Protein AF-A0A960SNI7-F1 (afdb_monomer_lite)

pLDDT: mean 73.06, std 21.38, range [25.42, 96.69]

Secondary structure (DSSP, 8-state):
----TTS--HHHHHH--HHHHHH--SHHHHHS--SSPBTTBTTSPP--HHHHHHHHH-HHHHHHHHHHHHHHHHHHTEEEEEETTEEEEEE-TTHHHHHHHHSSTT-THHHHHHHHHHHHHHTT--GGGGHHHHHHTPPPPPPP--S---PPP---GGGTHHHHHHH------

Radius of gyration: 17.68 Å; chains: 1; bounding box: 54×34×41 Å

Foldseek 3Di:
DAAPPVRHDLVRVLPDDLVVVVVDDCVLCQLQPEQDDDPPDPDRDRDDPVNLVVLLPDPVNVVSNVSVVQSVCVSQQWHWDDDDLQTAIDGHPCNVVRCVVAVDPPHPVLVSVLSSLNSCVSSPNPNVSCVNVLVSSQHDDPPDPDDDDDDDPDDDPVRNVSSVVSVPPPDDD

Structure (mmCIF, N/CA/C/O backbone):
data_AF-A0A960SNI7-F1
#
_entry.id   AF-A0A960SNI7-F1
#
loop_
_atom_site.group_PDB
_atom_site.id
_atom_site.type_symbol
_atom_site.label_atom_id
_atom_site.label_alt_id
_atom_site.label_comp_id
_atom_site.label_asym_id
_atom_site.label_entity_id
_atom_site.label_seq_id
_atom_site.pdbx_PDB_ins_code
_atom_site.Cartn_x
_atom_site.Cartn_y
_atom_site.Cartn_z
_atom_site.occupancy
_atom_site.B_iso_or_equiv
_atom_site.auth_seq_id
_atom_site.auth_comp_id
_atom_site.auth_asym_id
_atom_site.auth_atom_id
_atom_site.pdbx_PDB_model_num
ATOM 1 N N . MET A 1 1 ? -16.934 -7.324 5.108 1.00 61.84 1 MET A N 1
ATOM 2 C CA . MET A 1 1 ? -16.336 -6.241 4.292 1.00 61.84 1 MET A CA 1
ATOM 3 C C . MET A 1 1 ? -17.203 -6.072 3.061 1.00 61.84 1 MET A C 1
ATOM 5 O O . MET A 1 1 ? -17.719 -7.079 2.606 1.00 61.84 1 MET A O 1
ATOM 9 N N . ALA A 1 2 ? -17.409 -4.850 2.582 1.00 76.06 2 ALA A N 1
ATOM 10 C CA . ALA A 1 2 ? -18.108 -4.584 1.322 1.00 76.06 2 ALA A CA 1
ATOM 11 C C . ALA A 1 2 ? -17.088 -4.491 0.168 1.00 76.06 2 ALA A C 1
ATOM 13 O O . ALA A 1 2 ? -15.907 -4.260 0.453 1.00 76.06 2 ALA A O 1
ATOM 14 N N . PRO A 1 3 ? -17.499 -4.684 -1.097 1.00 82.12 3 PRO A N 1
ATOM 15 C CA . PRO A 1 3 ? -16.646 -4.376 -2.237 1.00 82.12 3 PRO A CA 1
ATOM 16 C C . PRO A 1 3 ? -16.409 -2.865 -2.353 1.00 82.12 3 PRO A C 1
ATOM 18 O O . PRO A 1 3 ? -17.148 -2.055 -1.787 1.00 82.12 3 PRO A O 1
ATOM 21 N N . ASP A 1 4 ? -15.381 -2.484 -3.103 1.00 82.56 4 ASP A N 1
ATOM 22 C CA . ASP A 1 4 ? -15.188 -1.096 -3.501 1.00 82.56 4 ASP A CA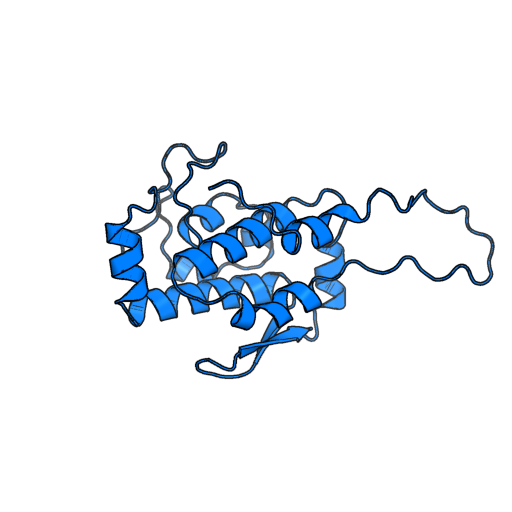 1
ATOM 23 C C . ASP A 1 4 ? -16.187 -0.658 -4.587 1.00 82.56 4 ASP A C 1
ATOM 25 O O . ASP A 1 4 ? -17.069 -1.406 -5.010 1.00 82.56 4 ASP A O 1
ATOM 29 N N . GLN A 1 5 ? -16.047 0.579 -5.059 1.00 79.81 5 GLN A N 1
ATOM 30 C CA . GLN A 1 5 ? -16.965 1.183 -6.034 1.00 79.81 5 GLN A CA 1
ATOM 31 C C . GLN A 1 5 ? -16.947 0.521 -7.410 1.00 79.81 5 GLN A C 1
ATOM 33 O O . GLN A 1 5 ? -17.904 0.667 -8.163 1.00 79.81 5 GLN A O 1
ATOM 38 N N . ALA A 1 6 ? -15.880 -0.205 -7.736 1.00 84.25 6 ALA A N 1
ATOM 39 C CA . ALA A 1 6 ? -15.776 -0.983 -8.960 1.00 84.25 6 ALA A CA 1
ATOM 40 C C . ALA A 1 6 ? -16.188 -2.452 -8.739 1.00 84.25 6 ALA A C 1
ATOM 42 O O . ALA A 1 6 ? -15.940 -3.297 -9.596 1.00 84.25 6 ALA A O 1
ATOM 43 N N . GLY A 1 7 ? -16.793 -2.779 -7.589 1.00 86.88 7 GLY A N 1
ATOM 44 C CA . GLY A 1 7 ? -17.245 -4.130 -7.257 1.00 86.88 7 GLY A CA 1
ATOM 45 C C . GLY A 1 7 ? -16.122 -5.078 -6.826 1.00 86.88 7 GLY A C 1
ATOM 46 O O . GLY A 1 7 ? -16.326 -6.291 -6.806 1.00 86.88 7 GLY A O 1
ATOM 47 N N . ARG A 1 8 ? -14.932 -4.563 -6.491 1.00 90.69 8 ARG A N 1
ATOM 48 C CA . ARG A 1 8 ? -13.756 -5.382 -6.165 1.00 90.69 8 ARG A CA 1
ATOM 49 C C . ARG A 1 8 ? -13.689 -5.666 -4.674 1.00 90.69 8 ARG A C 1
ATOM 51 O O . ARG A 1 8 ? -13.817 -4.757 -3.855 1.00 90.69 8 ARG A O 1
ATOM 58 N N . TRP A 1 9 ? -13.421 -6.912 -4.302 1.00 92.44 9 TRP A N 1
ATOM 59 C CA . TRP A 1 9 ? -13.234 -7.274 -2.901 1.00 92.44 9 TRP A CA 1
ATOM 60 C C . TRP A 1 9 ? -11.783 -7.098 -2.473 1.00 92.44 9 TRP A C 1
ATOM 62 O O . TRP A 1 9 ? -10.851 -7.274 -3.256 1.00 92.44 9 TRP A O 1
ATOM 72 N N . PHE A 1 10 ? -11.584 -6.804 -1.189 1.00 92.19 10 PHE A N 1
ATOM 73 C CA . PHE A 1 10 ? -10.257 -6.619 -0.602 1.00 92.19 10 PHE A CA 1
ATOM 74 C C . PHE A 1 10 ? -9.331 -7.807 -0.875 1.00 92.19 10 PHE A C 1
ATOM 76 O O . PHE A 1 10 ? -8.207 -7.628 -1.334 1.00 92.19 10 PHE A O 1
ATOM 83 N N . GLU A 1 11 ? -9.832 -9.025 -0.665 1.00 94.12 11 GLU A N 1
ATOM 84 C CA . GLU A 1 11 ? -9.076 -10.254 -0.915 1.00 94.12 11 GLU A CA 1
ATOM 85 C C . GLU A 1 11 ? -8.686 -10.423 -2.389 1.00 94.12 11 GLU A C 1
ATOM 87 O O . GLU A 1 11 ? -7.601 -10.924 -2.681 1.00 94.12 11 GLU A O 1
ATOM 92 N N . ASP A 1 12 ? -9.523 -9.962 -3.319 1.00 94.00 12 ASP A N 1
ATOM 93 C CA . ASP A 1 12 ? -9.240 -10.058 -4.750 1.00 94.00 12 ASP A CA 1
ATOM 94 C C . ASP A 1 12 ? -8.130 -9.095 -5.153 1.00 94.00 12 ASP A C 1
ATOM 96 O O . ASP A 1 12 ? -7.203 -9.489 -5.858 1.00 94.00 12 ASP A O 1
ATOM 100 N N . ILE A 1 13 ? -8.177 -7.855 -4.653 1.00 94.38 13 ILE A N 1
ATOM 101 C CA . ILE A 1 13 ? -7.136 -6.852 -4.909 1.00 94.38 13 ILE A CA 1
ATOM 102 C C . ILE A 1 13 ? -5.785 -7.340 -4.379 1.00 94.38 13 ILE A C 1
ATOM 104 O O . ILE A 1 13 ? -4.768 -7.217 -5.060 1.00 94.38 13 ILE A O 1
ATOM 108 N N . LEU A 1 14 ? -5.758 -7.957 -3.193 1.00 95.75 14 LEU A N 1
ATOM 109 C CA . LEU A 1 14 ? -4.517 -8.501 -2.637 1.00 95.75 14 LEU A CA 1
ATOM 110 C C . LEU A 1 14 ? -3.941 -9.672 -3.449 1.00 95.75 14 LEU A C 1
ATOM 112 O O . LEU A 1 14 ? -2.741 -9.936 -3.354 1.00 95.75 14 LEU A O 1
ATOM 116 N N . ARG A 1 15 ? -4.765 -10.358 -4.247 1.00 96.38 15 ARG A N 1
ATOM 117 C CA . ARG A 1 15 ? -4.354 -11.462 -5.128 1.00 96.38 15 ARG A CA 1
ATOM 118 C C . ARG A 1 15 ? -3.920 -11.011 -6.518 1.00 96.38 15 ARG A C 1
ATOM 120 O O . ARG A 1 15 ? -3.424 -11.840 -7.276 1.00 96.38 15 ARG A O 1
ATOM 127 N N . TRP A 1 16 ? -4.093 -9.738 -6.867 1.00 96.69 16 TRP A N 1
ATOM 128 C CA . TRP A 1 16 ? -3.646 -9.231 -8.161 1.00 96.69 16 TRP A CA 1
ATOM 129 C C . TRP A 1 16 ? -2.149 -9.416 -8.342 1.00 96.69 16 TRP A C 1
ATOM 131 O O . TRP A 1 16 ? -1.374 -9.301 -7.389 1.00 96.69 16 TRP A O 1
ATOM 141 N N . ASP A 1 17 ? -1.744 -9.674 -9.578 1.00 96.00 17 ASP A N 1
ATOM 142 C CA . ASP A 1 17 ? -0.352 -9.666 -9.993 1.00 96.00 17 ASP A CA 1
ATOM 143 C C . ASP A 1 17 ? 0.157 -8.224 -10.177 1.00 96.00 17 ASP A C 1
ATOM 145 O O . ASP A 1 17 ? -0.574 -7.240 -10.030 1.00 96.00 17 ASP A O 1
ATOM 149 N N . ASN A 1 18 ? 1.461 -8.078 -10.417 1.00 94.88 18 ASN A N 1
ATOM 150 C CA . ASN A 1 18 ? 2.058 -6.751 -10.571 1.00 94.88 18 ASN A CA 1
ATOM 151 C C . ASN A 1 18 ? 1.565 -6.014 -11.828 1.00 94.88 18 ASN A C 1
ATOM 153 O O . ASN A 1 18 ? 1.269 -4.830 -11.693 1.00 94.88 18 ASN A O 1
ATOM 157 N N . PRO A 1 19 ? 1.415 -6.657 -13.007 1.00 95.25 19 PRO A N 1
ATOM 158 C CA . PRO A 1 19 ? 0.859 -5.990 -14.183 1.00 95.25 19 PRO A CA 1
ATOM 159 C C . PRO A 1 19 ? -0.522 -5.383 -13.929 1.00 95.25 19 PRO A C 1
ATOM 161 O O . PRO A 1 19 ? -0.766 -4.238 -14.303 1.00 95.25 19 PRO A O 1
ATOM 164 N N . ARG A 1 20 ? -1.417 -6.096 -13.231 1.00 95.75 20 ARG A N 1
ATOM 165 C CA . ARG A 1 20 ? -2.745 -5.567 -12.909 1.00 95.75 20 ARG A CA 1
ATOM 166 C C . ARG A 1 20 ? -2.695 -4.398 -11.925 1.00 95.75 20 ARG A C 1
ATOM 168 O O . ARG A 1 20 ? -3.449 -3.440 -12.097 1.00 95.75 20 ARG A O 1
ATOM 175 N N . LEU A 1 21 ? -1.817 -4.456 -10.920 1.00 94.62 21 LEU A N 1
ATOM 176 C CA . LEU A 1 21 ? -1.589 -3.336 -9.997 1.00 94.62 21 LEU A CA 1
ATOM 177 C C . LEU A 1 21 ? -0.976 -2.115 -10.692 1.00 94.62 21 LEU A C 1
ATOM 179 O O . LEU A 1 21 ? -1.248 -0.994 -10.270 1.00 94.62 21 LEU A O 1
ATOM 183 N N . GLU A 1 22 ? -0.160 -2.308 -11.727 1.00 93.81 22 GLU A N 1
ATOM 184 C CA . GLU A 1 22 ? 0.433 -1.210 -12.492 1.00 93.81 22 GLU A CA 1
ATOM 185 C C . GLU A 1 22 ? -0.655 -0.407 -13.204 1.00 93.81 22 GLU A C 1
ATOM 187 O O . GLU A 1 22 ? -0.781 0.793 -12.982 1.00 93.81 22 GLU A O 1
ATOM 192 N N . VAL A 1 23 ? -1.498 -1.086 -13.989 1.00 92.50 23 VAL A N 1
ATOM 193 C CA . VAL A 1 23 ? -2.488 -0.431 -14.861 1.00 92.50 23 VAL A CA 1
ATOM 194 C C . VAL A 1 23 ? -3.740 0.059 -14.128 1.00 92.50 23 VAL A C 1
ATOM 196 O O . VAL A 1 23 ? -4.467 0.908 -14.642 1.00 92.50 23 VAL A O 1
ATOM 199 N N . THR A 1 24 ? -4.010 -0.462 -12.929 1.00 91.62 24 THR A N 1
ATOM 200 C CA . THR A 1 24 ? -5.176 -0.074 -12.126 1.00 91.62 24 THR A CA 1
ATOM 201 C C . THR A 1 24 ? -4.756 0.965 -11.091 1.00 91.62 24 THR A C 1
ATOM 203 O O . THR A 1 24 ? -3.960 0.665 -10.213 1.00 91.62 24 THR A O 1
ATOM 206 N N . HIS A 1 25 ? -5.283 2.186 -11.157 1.00 86.69 25 HIS A N 1
ATOM 207 C CA . HIS A 1 25 ? -4.775 3.307 -10.347 1.00 86.69 25 HIS A CA 1
ATOM 208 C C . HIS A 1 25 ? -5.643 3.668 -9.135 1.00 86.69 25 HIS A C 1
ATOM 210 O O . HIS A 1 25 ? -5.169 4.291 -8.188 1.00 86.69 25 HIS A O 1
ATOM 216 N N . ASP A 1 26 ? -6.919 3.306 -9.159 1.00 87.12 26 ASP A N 1
ATOM 217 C CA . ASP A 1 26 ? -7.948 3.771 -8.226 1.00 87.12 26 ASP A CA 1
ATOM 218 C C . ASP A 1 26 ? -8.044 2.916 -6.952 1.00 87.12 26 ASP A C 1
ATOM 220 O O . ASP A 1 26 ? -8.353 3.435 -5.879 1.00 87.12 26 ASP A O 1
ATOM 224 N N . PHE A 1 27 ? -7.675 1.631 -7.023 1.00 90.19 27 PHE A N 1
ATOM 225 C CA . PHE A 1 27 ? -7.704 0.709 -5.876 1.00 90.19 27 PHE A CA 1
ATOM 226 C C . PHE A 1 27 ? -6.922 1.239 -4.660 1.00 90.19 27 PHE A C 1
ATOM 228 O O . PHE A 1 27 ? -7.290 0.987 -3.511 1.00 90.19 27 PHE A O 1
ATOM 235 N N . ILE A 1 28 ? -5.833 1.984 -4.901 1.00 89.44 28 ILE A N 1
ATOM 236 C CA . ILE A 1 28 ? -4.939 2.476 -3.847 1.00 89.44 28 ILE A CA 1
ATOM 237 C C . ILE A 1 28 ? -5.663 3.425 -2.893 1.00 89.44 28 ILE A C 1
ATOM 239 O O . ILE A 1 28 ? -5.327 3.503 -1.717 1.00 89.44 28 ILE A O 1
ATOM 243 N N . GLN A 1 29 ? -6.678 4.130 -3.386 1.00 86.06 29 GLN A N 1
ATOM 244 C CA . GLN A 1 29 ? -7.453 5.077 -2.600 1.00 86.06 29 GLN A CA 1
ATOM 245 C C . GLN A 1 29 ? -8.385 4.373 -1.622 1.00 86.06 29 GLN A C 1
ATOM 247 O O . GLN A 1 29 ? -8.686 4.930 -0.572 1.00 86.06 29 GLN A O 1
ATOM 252 N N . TRP A 1 30 ? -8.814 3.158 -1.964 1.00 86.06 30 TRP A N 1
ATOM 253 C CA . TRP A 1 30 ? -9.638 2.327 -1.100 1.00 86.06 30 TRP A CA 1
ATOM 254 C C . TRP A 1 30 ? -8.806 1.578 -0.057 1.00 86.06 30 TRP A C 1
ATOM 256 O O . TRP A 1 30 ? -9.216 1.478 1.095 1.00 86.06 30 TRP A O 1
ATOM 266 N N . LEU A 1 31 ? -7.613 1.100 -0.432 1.00 90.50 31 LEU A N 1
ATOM 267 C CA . LEU A 1 31 ? -6.696 0.445 0.510 1.00 90.50 31 LEU A CA 1
ATOM 268 C C . LEU A 1 31 ? -6.038 1.429 1.488 1.00 90.50 31 LEU A C 1
ATOM 270 O O . LEU A 1 31 ? -5.800 1.073 2.639 1.00 90.50 31 LEU A O 1
ATOM 274 N N . PHE A 1 32 ? -5.743 2.647 1.024 1.00 89.88 32 PHE A N 1
ATOM 275 C CA . PHE A 1 32 ? -5.081 3.707 1.788 1.00 89.88 32 PHE A CA 1
ATOM 276 C C . PHE A 1 32 ? -5.880 5.011 1.670 1.00 89.88 32 PHE A C 1
ATOM 278 O O . PHE A 1 32 ? -5.511 5.927 0.913 1.00 89.88 32 PHE A O 1
ATOM 285 N N . PRO A 1 33 ? -7.023 5.088 2.371 1.00 86.38 33 PRO A N 1
ATOM 286 C CA . PRO A 1 33 ? -7.870 6.264 2.331 1.00 86.38 33 PRO A CA 1
ATOM 287 C C . PRO A 1 33 ? -7.197 7.454 3.027 1.00 86.38 33 PRO A C 1
ATOM 289 O O . PRO A 1 33 ? -6.343 7.293 3.902 1.00 86.38 33 PRO A O 1
ATOM 292 N N . LEU A 1 34 ? -7.582 8.660 2.601 1.00 82.56 34 LEU A N 1
ATOM 293 C CA . LEU A 1 34 ? -7.172 9.944 3.174 1.00 82.56 34 LEU A CA 1
ATOM 294 C C . LEU A 1 34 ? -8.434 10.789 3.453 1.00 82.56 34 LEU A C 1
ATOM 296 O O . LEU A 1 34 ? -9.434 10.609 2.757 1.00 82.56 34 LEU A O 1
ATOM 300 N N . PRO A 1 35 ? -8.402 11.715 4.429 1.00 68.44 35 PRO A N 1
ATOM 301 C CA . PRO A 1 35 ? -9.525 12.599 4.759 1.00 68.44 35 PRO A CA 1
ATOM 302 C C . PRO A 1 35 ? -9.770 13.675 3.689 1.00 68.44 35 PRO A C 1
ATOM 304 O O . PRO A 1 35 ? -10.846 14.261 3.622 1.00 68.44 35 PRO A O 1
ATOM 307 N N . THR A 1 36 ? -8.794 13.922 2.813 1.00 63.84 36 THR A N 1
ATOM 308 C CA . THR A 1 36 ? -8.926 14.836 1.675 1.00 63.84 36 THR A CA 1
ATOM 309 C C . THR A 1 36 ? -9.391 14.073 0.436 1.00 63.84 36 THR A C 1
ATOM 311 O O . THR A 1 36 ? -8.817 13.036 0.083 1.00 63.84 36 THR A O 1
ATOM 314 N N . ARG A 1 37 ? -10.397 14.604 -0.277 1.00 56.00 37 ARG A N 1
ATOM 315 C CA . ARG A 1 37 ? -10.814 14.037 -1.569 1.00 56.00 37 ARG A CA 1
ATOM 316 C C . ARG A 1 37 ? -9.624 14.042 -2.524 1.00 56.00 37 ARG A C 1
ATOM 318 O O . ARG A 1 37 ? -8.919 15.038 -2.656 1.00 56.00 37 ARG A O 1
ATOM 325 N N . SER A 1 38 ? -9.405 12.926 -3.211 1.00 54.03 38 SER A N 1
ATOM 326 C CA . SER A 1 38 ? -8.444 12.902 -4.308 1.00 54.03 38 SER A CA 1
ATOM 327 C C . SER A 1 38 ? -9.070 13.580 -5.524 1.00 54.03 38 SER A C 1
ATOM 329 O O . SER A 1 38 ? -10.204 13.259 -5.868 1.00 54.03 38 SER A O 1
ATOM 331 N N . ALA A 1 39 ? -8.321 14.440 -6.221 1.00 46.22 39 ALA A N 1
ATOM 332 C CA . ALA A 1 39 ? -8.753 15.025 -7.497 1.00 46.22 39 ALA A CA 1
ATOM 333 C C . ALA A 1 39 ? -9.153 13.964 -8.549 1.00 46.22 39 ALA A C 1
ATOM 335 O O . ALA A 1 39 ? -9.925 14.252 -9.455 1.00 46.22 39 ALA A O 1
ATOM 336 N N . PHE A 1 40 ? -8.665 12.726 -8.398 1.00 44.97 40 PHE A N 1
ATOM 337 C CA . PHE A 1 40 ? -8.882 11.612 -9.323 1.00 44.97 40 PHE A CA 1
ATOM 338 C C . PHE A 1 40 ? -9.951 10.604 -8.871 1.00 44.97 40 PHE A C 1
ATOM 340 O O . PHE A 1 40 ? -10.178 9.623 -9.571 1.00 44.97 40 PHE A O 1
ATOM 347 N N . ALA A 1 41 ? -10.612 10.803 -7.725 1.00 48.25 41 ALA A N 1
ATOM 348 C CA . ALA A 1 41 ? -11.744 9.962 -7.337 1.00 48.25 41 ALA A CA 1
ATOM 349 C C . ALA A 1 41 ? -12.778 10.709 -6.516 1.00 48.25 41 ALA A C 1
ATOM 351 O O . ALA A 1 41 ? -12.640 10.903 -5.306 1.00 48.25 41 ALA A O 1
ATOM 352 N N . GLY A 1 42 ? -13.855 11.075 -7.205 1.00 43.88 42 GLY A N 1
ATOM 353 C CA . GLY A 1 42 ? -14.955 11.847 -6.642 1.00 43.88 42 GLY A CA 1
ATOM 354 C C . GLY A 1 42 ? -15.713 11.150 -5.511 1.00 43.88 42 GLY A C 1
ATOM 355 O O . GLY A 1 42 ? -16.337 11.856 -4.723 1.00 43.88 42 GLY A O 1
ATOM 356 N N . ASN A 1 43 ? -15.624 9.817 -5.386 1.00 53.38 43 ASN A N 1
ATOM 357 C CA . ASN A 1 43 ? -16.499 9.030 -4.509 1.00 53.38 43 ASN A CA 1
ATOM 358 C C . ASN A 1 43 ? -15.783 8.157 -3.466 1.00 53.38 43 ASN A C 1
ATOM 360 O O . ASN A 1 43 ? -16.468 7.476 -2.707 1.00 53.38 43 ASN A O 1
ATOM 364 N N . ALA A 1 44 ? -14.443 8.113 -3.398 1.00 53.31 44 ALA A N 1
ATOM 365 C CA . ALA A 1 44 ? -13.746 7.374 -2.331 1.00 53.31 44 ALA A CA 1
ATOM 366 C C . ALA A 1 44 ? -14.220 7.874 -0.949 1.00 53.31 44 ALA A C 1
ATOM 368 O O . ALA A 1 44 ? -14.288 9.094 -0.767 1.00 53.31 44 ALA A O 1
ATOM 369 N N . PRO A 1 45 ? -14.580 6.981 -0.001 1.00 56.25 45 PRO A N 1
ATOM 370 C CA . PRO A 1 45 ? -15.079 7.405 1.301 1.00 56.25 45 PRO A CA 1
ATOM 371 C C . PRO A 1 45 ? -14.028 8.285 1.975 1.00 56.25 45 PRO A C 1
ATOM 373 O O . PRO A 1 45 ? -12.867 7.894 2.118 1.00 56.25 45 PRO A O 1
ATOM 376 N N . LEU A 1 46 ? -14.435 9.502 2.329 1.00 64.69 46 LEU A N 1
ATOM 377 C CA . LEU A 1 46 ? -13.615 10.388 3.139 1.00 64.69 46 LEU A CA 1
ATOM 378 C C . LEU A 1 46 ? -13.529 9.776 4.530 1.00 64.69 46 LEU A C 1
ATOM 380 O O . LEU A 1 46 ? -14.566 9.487 5.117 1.00 64.69 46 LEU A O 1
ATOM 384 N N . LEU A 1 47 ? -12.313 9.580 5.038 1.00 66.94 47 LEU A N 1
ATOM 385 C CA . LEU A 1 47 ? -12.126 9.179 6.431 1.00 66.94 47 LEU A CA 1
ATOM 386 C C . LEU A 1 47 ? -12.685 10.281 7.332 1.00 66.94 47 LEU A C 1
ATOM 388 O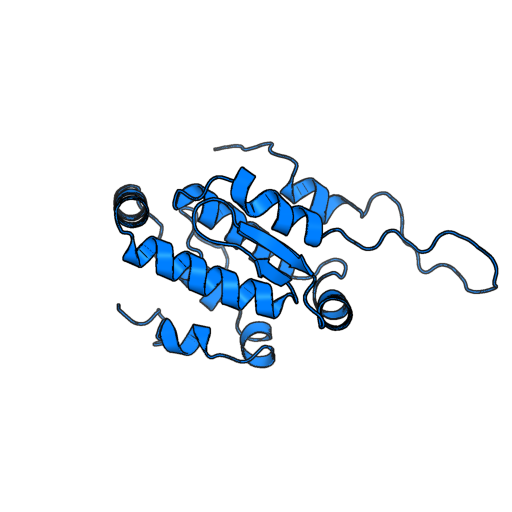 O . LEU A 1 47 ? -12.082 11.350 7.436 1.00 66.94 47 LEU A O 1
ATOM 392 N N . ALA A 1 48 ? -13.825 10.024 7.969 1.00 72.06 48 ALA A N 1
ATOM 393 C CA . ALA A 1 48 ? -14.288 10.835 9.079 1.00 72.06 48 ALA A CA 1
ATOM 394 C C . ALA A 1 48 ? -13.504 10.466 10.347 1.00 72.06 48 ALA A C 1
ATOM 396 O O . ALA A 1 48 ? -12.928 9.381 10.457 1.00 72.06 48 ALA A O 1
ATOM 397 N N . GLU A 1 49 ? -13.521 11.344 11.348 1.00 73.25 49 GLU A N 1
ATOM 398 C CA . GLU A 1 49 ? -12.848 11.078 12.627 1.00 73.25 49 GLU A CA 1
ATOM 399 C C . GLU A 1 49 ? -13.369 9.791 13.298 1.00 73.25 49 GLU A C 1
ATOM 401 O O . GLU A 1 49 ? -12.597 9.021 13.866 1.00 73.25 49 GLU A O 1
ATOM 406 N N . ALA A 1 50 ? -14.665 9.493 13.158 1.00 76.94 50 ALA A N 1
ATOM 407 C CA . ALA A 1 50 ? -15.259 8.251 13.656 1.00 76.94 50 ALA A CA 1
ATOM 408 C C . ALA A 1 50 ? -14.671 6.995 12.978 1.00 76.94 50 ALA A C 1
ATOM 410 O O . ALA A 1 50 ? -14.435 5.985 13.646 1.00 76.94 50 ALA A O 1
ATOM 411 N N . ASP A 1 51 ? -14.371 7.064 11.676 1.00 80.00 51 ASP A N 1
ATOM 412 C CA . ASP A 1 51 ? -13.737 5.963 10.946 1.00 80.00 51 ASP A CA 1
ATOM 413 C C . ASP A 1 51 ? -12.300 5.761 11.431 1.00 80.00 51 ASP A C 1
ATOM 415 O O . ASP A 1 51 ? -11.880 4.632 11.689 1.00 80.00 51 ASP A O 1
ATOM 419 N N . LEU A 1 52 ? -11.550 6.853 11.622 1.00 80.19 52 LEU A N 1
ATOM 420 C CA . LEU A 1 52 ? -10.189 6.803 12.163 1.00 80.19 52 LEU A CA 1
ATOM 421 C C . LEU A 1 52 ? -10.161 6.143 13.544 1.00 80.19 52 LEU A C 1
ATOM 423 O O . LEU A 1 52 ? -9.313 5.285 13.799 1.00 80.19 52 LEU A O 1
ATOM 427 N N . GLN A 1 53 ? -11.107 6.490 14.417 1.00 81.56 53 GLN A N 1
ATOM 428 C CA . GLN A 1 53 ? -11.246 5.859 15.728 1.00 81.56 53 GLN A CA 1
ATOM 429 C C . GLN A 1 53 ? -11.541 4.362 15.607 1.00 81.56 53 GLN A C 1
ATOM 431 O O . GLN A 1 53 ? -10.898 3.558 16.283 1.00 81.56 53 GLN A O 1
ATOM 436 N N . GLN A 1 54 ? -12.441 3.962 14.703 1.00 84.00 54 GLN A N 1
ATOM 437 C CA . GLN A 1 54 ? -12.751 2.551 14.476 1.00 84.00 54 GLN A CA 1
ATOM 438 C C . GLN A 1 54 ? -11.541 1.771 13.943 1.00 84.00 54 GLN A C 1
ATOM 440 O O . GLN A 1 54 ? -11.276 0.654 14.394 1.00 84.00 54 GLN A O 1
ATOM 445 N N . PHE A 1 55 ? -10.773 2.359 13.024 1.00 84.88 55 PHE A N 1
ATOM 446 C CA . PHE A 1 55 ? -9.536 1.768 12.518 1.00 84.88 55 PHE A CA 1
ATOM 447 C C . PHE A 1 55 ? -8.502 1.583 13.622 1.00 84.88 55 PHE A C 1
ATOM 449 O O . PHE A 1 55 ? -7.919 0.504 13.729 1.00 84.88 55 PHE A O 1
ATOM 456 N N . ARG A 1 56 ? -8.283 2.608 14.450 1.00 83.19 56 ARG A N 1
ATOM 457 C CA . ARG A 1 56 ? -7.325 2.564 15.565 1.00 83.19 56 ARG A CA 1
ATOM 458 C C . ARG A 1 56 ? -7.738 1.552 16.636 1.00 83.19 56 ARG A C 1
ATOM 460 O O . ARG A 1 56 ? -6.881 0.866 17.181 1.00 83.19 56 ARG A O 1
ATOM 467 N N . ALA A 1 57 ? -9.037 1.416 16.899 1.00 86.62 57 ALA A N 1
ATOM 468 C CA . ALA A 1 57 ? -9.571 0.510 17.914 1.00 86.62 57 ALA A CA 1
ATOM 469 C C . ALA A 1 57 ? -9.714 -0.953 17.451 1.00 86.62 57 ALA A C 1
ATOM 471 O O . ALA A 1 57 ? -9.908 -1.833 18.286 1.00 86.62 57 ALA A O 1
ATOM 472 N N . SER A 1 58 ? -9.646 -1.239 16.144 1.00 88.69 58 SER A N 1
ATOM 473 C CA . SER A 1 58 ? -9.912 -2.577 15.598 1.00 88.69 58 SER A CA 1
ATOM 474 C C . SER A 1 58 ? -8.634 -3.306 15.162 1.00 88.69 58 SER A C 1
ATOM 476 O O . SER A 1 58 ? -8.087 -3.008 14.094 1.00 88.69 58 SER A O 1
ATOM 478 N N . PRO A 1 59 ? -8.199 -4.359 15.887 1.00 88.12 59 PRO A N 1
ATOM 479 C CA . PRO A 1 59 ? -7.053 -5.178 15.486 1.00 88.12 59 PRO A CA 1
ATOM 480 C C . PRO A 1 59 ? -7.219 -5.816 14.101 1.00 88.12 59 PRO A C 1
ATOM 482 O O . PRO A 1 59 ? -6.247 -6.009 13.371 1.00 88.12 59 PRO A O 1
ATOM 485 N N . LEU A 1 60 ? -8.459 -6.128 13.710 1.00 88.75 60 LEU A N 1
ATOM 486 C CA . LEU A 1 60 ? -8.759 -6.689 12.395 1.00 88.75 60 LEU A CA 1
ATOM 487 C C . LEU A 1 60 ? -8.486 -5.679 11.273 1.00 88.75 60 LEU A C 1
ATOM 489 O O . LEU A 1 60 ? -7.881 -6.045 10.263 1.00 88.75 60 LEU A O 1
ATOM 493 N N . LEU A 1 61 ? -8.910 -4.423 11.449 1.00 87.75 61 LEU A N 1
ATOM 494 C CA . LEU A 1 61 ? -8.666 -3.362 10.470 1.00 87.75 61 LEU A CA 1
ATOM 495 C C . LEU A 1 61 ? -7.175 -3.031 10.384 1.00 87.75 61 LEU A C 1
ATOM 497 O O . LEU A 1 61 ? -6.632 -3.000 9.280 1.00 87.75 61 LEU A O 1
ATOM 501 N N . GLN A 1 62 ? -6.493 -2.912 11.527 1.00 88.06 62 GLN A N 1
ATOM 502 C CA . GLN A 1 62 ? -5.036 -2.745 11.587 1.00 88.06 62 GLN A CA 1
ATOM 503 C C . GLN A 1 62 ? -4.313 -3.862 10.817 1.00 88.06 62 GLN A C 1
ATOM 505 O O . GLN A 1 62 ? -3.467 -3.603 9.959 1.00 88.06 62 GLN A O 1
ATOM 510 N N . ARG A 1 63 ? -4.702 -5.126 11.037 1.00 88.50 63 ARG A N 1
ATOM 511 C CA . ARG A 1 63 ? -4.138 -6.268 10.305 1.00 88.50 63 ARG A CA 1
ATOM 512 C C . ARG A 1 63 ? -4.369 -6.160 8.798 1.00 88.50 63 ARG A C 1
ATOM 514 O O . ARG A 1 63 ? -3.472 -6.484 8.025 1.00 88.50 63 ARG A O 1
ATOM 521 N N . ASN A 1 64 ? -5.546 -5.718 8.362 1.00 91.00 64 ASN A N 1
ATOM 522 C CA . ASN A 1 64 ? -5.838 -5.562 6.938 1.00 91.00 64 ASN A CA 1
ATOM 523 C C . ASN A 1 64 ? -5.002 -4.448 6.291 1.00 91.00 64 ASN A C 1
ATOM 525 O O . ASN A 1 64 ? -4.480 -4.660 5.198 1.00 91.00 64 ASN A O 1
ATOM 529 N N . VAL A 1 65 ? -4.774 -3.326 6.978 1.00 90.00 65 VAL A N 1
ATOM 530 C CA . VAL A 1 65 ? -3.861 -2.273 6.495 1.00 90.00 65 VAL A CA 1
ATOM 531 C C . VAL A 1 65 ? -2.449 -2.830 6.294 1.00 90.00 65 VAL A C 1
ATOM 533 O O . VAL A 1 65 ? -1.851 -2.630 5.239 1.00 90.00 65 VAL A O 1
ATOM 536 N N . LEU A 1 66 ? -1.941 -3.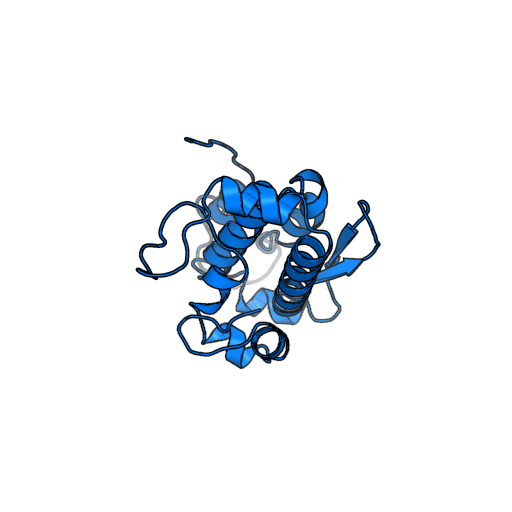620 7.245 1.00 89.69 66 LEU A N 1
ATOM 537 C CA . LEU A 1 66 ? -0.629 -4.264 7.116 1.00 89.69 66 LEU A CA 1
ATOM 538 C C . LEU A 1 66 ? -0.568 -5.286 5.973 1.00 89.69 66 LEU A C 1
ATOM 540 O O . LEU A 1 66 ? 0.449 -5.391 5.290 1.00 89.69 66 LEU A O 1
ATOM 544 N N . ARG A 1 67 ? -1.653 -6.028 5.722 1.00 92.75 67 ARG A N 1
ATOM 545 C CA . ARG A 1 67 ? -1.744 -6.951 4.577 1.00 92.75 67 ARG A CA 1
ATOM 546 C C . ARG A 1 67 ? -1.696 -6.202 3.245 1.00 92.75 67 ARG A C 1
ATOM 548 O O . ARG A 1 67 ? -0.974 -6.631 2.344 1.00 92.75 67 ARG A O 1
ATOM 555 N N . ALA A 1 68 ? -2.417 -5.085 3.139 1.00 93.69 68 ALA A N 1
ATOM 556 C CA . ALA A 1 68 ? -2.363 -4.205 1.977 1.00 93.69 68 ALA A CA 1
ATOM 557 C C . ALA A 1 68 ? -0.960 -3.613 1.792 1.00 93.69 68 ALA A C 1
ATOM 559 O O . ALA A 1 68 ? -0.405 -3.687 0.697 1.00 93.69 68 ALA A O 1
ATOM 560 N N . LEU A 1 69 ? -0.347 -3.114 2.870 1.00 91.62 69 LEU A N 1
ATOM 561 C CA . LEU A 1 69 ? 1.013 -2.580 2.846 1.00 91.62 69 LEU A CA 1
ATOM 562 C C . LEU A 1 69 ? 2.007 -3.632 2.356 1.00 91.62 69 LEU A C 1
ATOM 564 O O . LEU A 1 69 ? 2.736 -3.385 1.403 1.00 91.62 69 LEU A O 1
ATOM 568 N N . ASN A 1 70 ? 1.983 -4.834 2.933 1.00 91.94 70 ASN A N 1
ATOM 569 C CA . ASN A 1 70 ? 2.859 -5.929 2.526 1.00 91.94 70 ASN A CA 1
ATOM 570 C C . ASN A 1 70 ? 2.688 -6.287 1.041 1.00 91.94 70 ASN A C 1
ATOM 572 O O . ASN A 1 70 ? 3.673 -6.529 0.344 1.00 91.94 70 ASN A O 1
ATOM 576 N N . ARG A 1 71 ? 1.451 -6.302 0.519 1.00 95.19 71 ARG A N 1
ATOM 577 C CA . ARG A 1 71 ? 1.223 -6.564 -0.910 1.00 95.19 71 ARG A CA 1
ATOM 578 C C . ARG A 1 71 ? 1.862 -5.490 -1.790 1.00 95.19 71 ARG A C 1
ATOM 580 O O . ARG A 1 71 ? 2.457 -5.841 -2.809 1.00 95.19 71 ARG A O 1
ATOM 587 N N . LEU A 1 72 ? 1.752 -4.219 -1.409 1.00 94.12 72 LEU A N 1
ATOM 588 C CA . LEU A 1 72 ? 2.304 -3.092 -2.166 1.00 94.12 72 LEU A CA 1
ATOM 589 C C . LEU A 1 72 ? 3.830 -3.018 -2.041 1.00 94.12 72 LEU A C 1
ATOM 591 O O . LEU A 1 72 ? 4.510 -2.808 -3.036 1.00 94.12 72 LEU A O 1
ATOM 595 N N . LEU A 1 73 ? 4.397 -3.299 -0.872 1.00 92.19 73 LEU A N 1
ATOM 596 C CA . LEU A 1 73 ? 5.849 -3.396 -0.703 1.00 92.19 73 LEU A CA 1
ATOM 597 C C . LEU A 1 73 ? 6.438 -4.516 -1.557 1.00 92.19 73 LEU A C 1
ATOM 599 O O . LEU A 1 73 ? 7.392 -4.276 -2.293 1.00 92.19 73 LEU A O 1
ATOM 603 N N . LYS A 1 74 ? 5.795 -5.689 -1.599 1.00 93.25 74 LYS A N 1
ATOM 604 C CA . LYS A 1 74 ? 6.172 -6.749 -2.545 1.00 93.25 74 LYS A CA 1
ATOM 605 C C . LYS A 1 74 ? 6.093 -6.289 -3.994 1.00 93.25 74 LYS A C 1
ATOM 607 O O . LYS A 1 74 ? 6.900 -6.741 -4.792 1.00 93.25 74 LYS A O 1
ATOM 612 N N . PHE A 1 75 ? 5.140 -5.420 -4.345 1.00 94.38 75 PHE A N 1
ATOM 613 C CA . PHE A 1 75 ? 5.065 -4.814 -5.676 1.00 94.38 75 PHE A CA 1
ATOM 614 C C . PHE A 1 75 ? 6.292 -3.922 -5.973 1.00 94.38 75 PHE A C 1
ATOM 616 O O . PHE A 1 75 ? 6.830 -3.983 -7.078 1.00 94.38 75 PHE A O 1
ATOM 623 N N . TYR A 1 76 ? 6.810 -3.206 -4.975 1.00 92.12 76 TYR A N 1
ATOM 624 C CA . TYR A 1 76 ? 8.017 -2.380 -5.095 1.00 92.12 76 TYR A CA 1
ATOM 625 C C . TYR A 1 76 ? 9.342 -3.144 -4.931 1.00 92.12 76 TYR A C 1
ATOM 627 O O . TYR A 1 76 ? 10.400 -2.579 -5.203 1.00 92.12 76 TYR A O 1
ATOM 635 N N . GLY A 1 77 ? 9.305 -4.423 -4.544 1.00 93.19 77 GLY A N 1
ATOM 636 C CA . GLY A 1 77 ? 10.503 -5.228 -4.275 1.00 93.19 77 GLY A CA 1
ATOM 637 C C . GLY A 1 77 ? 11.040 -5.057 -2.862 1.00 93.19 77 GLY A C 1
ATOM 638 O O . GLY A 1 77 ? 12.233 -5.187 -2.629 1.00 93.19 77 GLY A O 1
ATOM 639 N N . ILE A 1 78 ? 10.164 -4.732 -1.918 1.00 91.12 78 ILE A N 1
ATOM 640 C CA . ILE A 1 78 ? 10.486 -4.542 -0.509 1.00 91.12 78 ILE A CA 1
ATOM 641 C C . ILE A 1 78 ? 9.813 -5.661 0.288 1.00 91.12 78 ILE A C 1
ATOM 643 O O . ILE A 1 78 ? 8.637 -5.977 0.087 1.00 91.12 78 ILE A O 1
ATOM 647 N N . ALA A 1 79 ? 10.560 -6.267 1.203 1.00 89.94 79 ALA A N 1
ATOM 648 C CA . ALA A 1 79 ? 10.076 -7.270 2.136 1.00 89.94 79 ALA A CA 1
ATOM 649 C C . ALA A 1 79 ? 9.927 -6.666 3.536 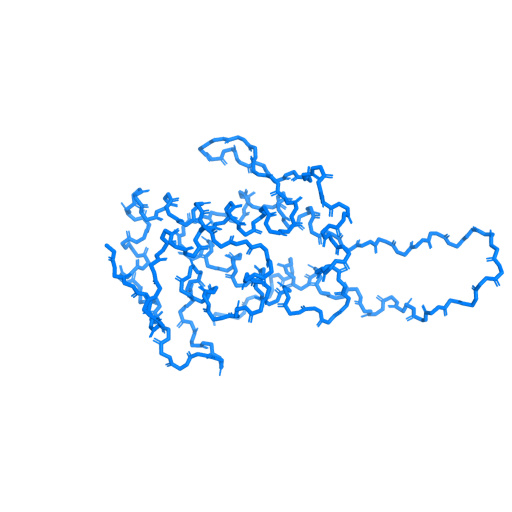1.00 89.94 79 ALA A C 1
ATOM 651 O O . ALA A 1 79 ? 10.795 -5.930 3.997 1.00 89.94 79 ALA A O 1
ATOM 652 N N . LEU A 1 80 ? 8.841 -7.020 4.223 1.00 87.06 80 LEU A N 1
ATOM 653 C CA . LEU A 1 80 ? 8.692 -6.754 5.651 1.00 87.06 80 LEU A CA 1
ATOM 654 C C . LEU A 1 80 ? 9.330 -7.892 6.451 1.00 87.06 80 LEU A C 1
ATOM 656 O O . LEU A 1 80 ? 9.025 -9.064 6.210 1.00 87.06 80 LEU A O 1
ATOM 660 N N . ARG A 1 81 ? 10.181 -7.552 7.418 1.00 84.62 81 ARG A N 1
ATOM 661 C CA . ARG A 1 81 ? 10.803 -8.487 8.359 1.00 84.62 81 ARG A CA 1
ATOM 662 C C . ARG A 1 81 ? 10.472 -8.072 9.787 1.00 84.62 81 ARG A C 1
ATOM 664 O O . ARG A 1 81 ? 10.574 -6.903 10.123 1.00 84.62 81 ARG A O 1
ATOM 671 N N . GLY A 1 82 ? 10.111 -9.044 10.620 1.00 79.81 82 GLY A N 1
ATOM 672 C CA . GLY A 1 82 ? 9.749 -8.814 12.019 1.00 79.81 82 GLY A CA 1
ATOM 673 C C . GLY A 1 82 ? 8.248 -8.935 12.281 1.00 79.81 82 GLY A C 1
ATOM 674 O O . GLY A 1 82 ? 7.482 -9.394 11.428 1.00 79.81 82 GLY A O 1
ATOM 675 N N . SER A 1 83 ? 7.836 -8.591 13.497 1.00 69.31 83 SER A N 1
ATOM 676 C CA . SER A 1 83 ? 6.466 -8.764 13.984 1.00 69.31 83 SER A CA 1
ATOM 677 C C . SER A 1 83 ? 6.158 -7.770 15.092 1.00 69.31 83 SER A C 1
ATOM 679 O O . SER A 1 83 ? 7.053 -7.374 15.830 1.00 69.31 83 SER A O 1
ATOM 681 N N . GLY A 1 84 ? 4.883 -7.419 15.270 1.00 65.38 84 GLY A N 1
ATOM 682 C CA . GLY A 1 84 ? 4.516 -6.437 16.289 1.00 65.38 84 GLY A CA 1
ATOM 683 C C . GLY A 1 84 ? 5.078 -5.064 15.933 1.00 65.38 84 GLY A C 1
ATOM 684 O O . GLY A 1 84 ? 5.032 -4.684 14.766 1.00 65.38 84 GLY A O 1
ATOM 685 N N . GLU A 1 85 ? 5.560 -4.306 16.913 1.00 61.12 85 GLU A N 1
ATOM 686 C CA . GLU A 1 85 ? 6.081 -2.948 16.698 1.00 61.12 85 GLU A CA 1
ATOM 687 C C . GLU A 1 85 ? 7.424 -2.911 15.952 1.00 61.12 85 GLU A C 1
ATOM 689 O O . GLU A 1 85 ? 7.710 -1.913 15.292 1.00 61.12 85 GLU A O 1
ATOM 694 N N . ASP A 1 86 ? 8.161 -4.024 15.952 1.00 70.00 86 ASP A N 1
ATOM 695 C CA . ASP A 1 86 ? 9.471 -4.172 15.320 1.00 70.00 86 ASP A CA 1
ATOM 696 C C . ASP A 1 86 ? 9.314 -4.746 13.909 1.00 70.00 86 ASP A C 1
ATOM 698 O O . ASP A 1 86 ? 9.400 -5.958 13.682 1.00 70.00 86 ASP A O 1
ATOM 702 N N . VAL A 1 87 ? 9.003 -3.872 12.952 1.00 75.75 87 VAL A N 1
ATOM 703 C CA . VAL A 1 87 ? 8.908 -4.233 11.535 1.00 75.75 87 VAL A CA 1
ATOM 704 C C . VAL A 1 87 ? 9.904 -3.409 10.738 1.00 75.75 87 VAL A C 1
ATOM 706 O O . VAL A 1 87 ? 9.784 -2.191 10.650 1.00 75.75 87 VAL A O 1
ATOM 709 N N . ASP A 1 88 ? 10.839 -4.101 10.100 1.00 80.19 88 ASP A N 1
ATOM 710 C CA . ASP A 1 88 ? 11.817 -3.521 9.195 1.00 80.19 88 ASP A CA 1
ATOM 711 C C . ASP A 1 88 ? 11.444 -3.777 7.743 1.00 80.19 88 ASP A C 1
ATOM 713 O O . ASP A 1 88 ? 10.964 -4.851 7.369 1.00 80.19 88 ASP A O 1
ATOM 717 N N . CYS A 1 89 ? 11.726 -2.791 6.903 1.00 85.31 89 CYS A N 1
ATOM 718 C CA . CYS A 1 89 ? 11.636 -2.918 5.464 1.00 85.31 89 CYS A CA 1
ATOM 719 C C . CYS A 1 89 ? 13.023 -3.183 4.889 1.00 85.31 89 CYS A C 1
ATOM 721 O O . CYS A 1 89 ? 13.948 -2.396 5.085 1.00 85.31 89 CYS A O 1
ATOM 723 N N . LEU A 1 90 ? 13.154 -4.292 4.171 1.00 86.25 90 LEU A N 1
ATOM 724 C CA . LEU A 1 90 ? 14.395 -4.729 3.546 1.00 86.25 90 LEU A CA 1
ATOM 725 C C . LEU A 1 90 ? 14.204 -4.856 2.039 1.00 86.25 90 LEU A C 1
ATOM 727 O O . LEU A 1 90 ? 13.109 -5.160 1.563 1.00 86.25 90 LEU A O 1
ATOM 731 N N . GLU A 1 91 ? 15.282 -4.671 1.287 1.00 89.69 91 GLU A N 1
ATOM 732 C CA . GLU A 1 91 ? 15.296 -4.983 -0.139 1.00 89.69 91 GLU A CA 1
ATOM 733 C C . GLU A 1 91 ? 15.045 -6.487 -0.338 1.00 89.69 91 GLU A C 1
ATOM 735 O O . GLU A 1 91 ? 15.696 -7.335 0.278 1.00 89.69 91 GLU A O 1
ATOM 740 N N . ALA A 1 92 ? 14.063 -6.831 -1.172 1.00 90.69 92 ALA A N 1
ATOM 741 C CA . ALA A 1 92 ? 13.827 -8.207 -1.587 1.00 90.69 92 ALA A CA 1
ATOM 742 C C . ALA A 1 92 ? 14.800 -8.603 -2.710 1.00 90.69 92 ALA A C 1
ATOM 744 O O . ALA A 1 92 ? 15.421 -7.758 -3.351 1.00 90.69 92 ALA A O 1
ATOM 745 N N . ALA A 1 93 ? 14.896 -9.902 -3.002 1.00 92.44 93 ALA A N 1
ATOM 746 C CA . ALA A 1 93 ? 15.786 -10.410 -4.050 1.00 92.44 93 ALA A CA 1
ATOM 747 C C . ALA A 1 93 ? 15.508 -9.804 -5.442 1.00 92.44 93 ALA A C 1
ATOM 749 O O . ALA A 1 93 ? 16.409 -9.701 -6.268 1.00 92.44 93 ALA A O 1
ATOM 750 N N . ASP A 1 94 ? 14.267 -9.388 -5.701 1.00 91.69 94 ASP A N 1
ATOM 751 C CA . ASP A 1 94 ? 13.829 -8.771 -6.952 1.00 91.69 94 ASP A CA 1
ATOM 752 C C . ASP A 1 94 ? 13.813 -7.230 -6.909 1.00 91.69 94 ASP A C 1
ATOM 754 O O . ASP A 1 94 ? 13.356 -6.596 -7.865 1.00 91.69 94 ASP A O 1
ATOM 758 N N . PHE A 1 95 ? 14.336 -6.610 -5.842 1.00 91.31 95 PHE A N 1
ATOM 759 C CA . PHE A 1 95 ? 14.341 -5.156 -5.665 1.00 91.31 95 PHE A CA 1
ATOM 760 C C . PHE A 1 95 ? 15.023 -4.420 -6.819 1.00 91.31 95 PHE A C 1
ATOM 762 O O . PHE A 1 95 ? 14.442 -3.495 -7.382 1.00 91.31 95 PHE A O 1
ATOM 769 N N . GLU A 1 96 ? 16.217 -4.858 -7.225 1.00 88.50 96 GLU A N 1
ATOM 770 C CA . GLU A 1 96 ? 16.993 -4.208 -8.290 1.00 88.50 96 GLU A CA 1
ATOM 771 C C . GLU A 1 96 ? 16.259 -4.225 -9.639 1.00 88.50 96 GLU A C 1
ATOM 773 O O . GLU A 1 96 ? 16.262 -3.240 -10.378 1.00 88.50 96 GLU A O 1
ATOM 778 N N . ALA A 1 97 ? 15.570 -5.324 -9.952 1.00 90.81 97 ALA A N 1
ATOM 779 C CA . ALA A 1 97 ? 14.758 -5.412 -11.159 1.00 90.81 97 ALA A CA 1
ATOM 780 C C . ALA A 1 97 ? 13.531 -4.490 -11.074 1.00 90.81 97 ALA A C 1
ATOM 782 O O . ALA A 1 97 ? 13.203 -3.798 -12.037 1.00 90.81 97 ALA A O 1
ATOM 783 N N . ARG A 1 98 ? 12.867 -4.441 -9.913 1.00 90.62 98 ARG A N 1
ATOM 784 C CA . ARG A 1 98 ? 11.638 -3.661 -9.719 1.00 90.62 98 ARG A CA 1
ATOM 785 C C . ARG A 1 98 ? 11.877 -2.168 -9.642 1.00 90.62 98 ARG A C 1
ATOM 787 O O . ARG A 1 98 ? 11.134 -1.420 -10.271 1.00 90.62 98 ARG A O 1
ATOM 794 N N . ARG A 1 99 ? 12.904 -1.717 -8.918 1.00 87.50 99 ARG A N 1
ATOM 795 C CA . ARG A 1 99 ? 13.196 -0.284 -8.753 1.00 87.50 99 ARG A CA 1
ATOM 796 C C . ARG A 1 99 ? 13.386 0.419 -10.095 1.00 87.50 99 ARG A C 1
ATOM 798 O O . ARG A 1 99 ? 13.019 1.576 -10.223 1.00 87.50 99 ARG A O 1
ATOM 805 N N . ARG A 1 100 ? 13.871 -0.276 -11.128 1.00 88.25 100 ARG A N 1
ATOM 806 C CA . ARG A 1 100 ? 14.027 0.280 -12.484 1.00 88.25 100 ARG A CA 1
ATOM 807 C C . ARG A 1 100 ? 12.698 0.642 -13.157 1.00 88.25 100 ARG A C 1
ATOM 809 O O . ARG A 1 100 ? 12.707 1.435 -14.090 1.00 88.25 100 ARG A O 1
ATOM 816 N N . LEU A 1 101 ? 11.580 0.081 -12.694 1.00 88.50 101 LEU A N 1
ATOM 817 C CA . LEU A 1 101 ? 10.243 0.324 -13.244 1.00 88.50 101 LEU A CA 1
ATOM 818 C C . LEU A 1 101 ? 9.527 1.499 -12.567 1.00 88.50 101 LEU A C 1
ATOM 820 O O . LEU A 1 101 ? 8.722 2.173 -13.204 1.00 88.50 101 LEU A O 1
ATOM 824 N N . TRP A 1 102 ? 9.795 1.738 -11.280 1.00 87.44 102 TRP A N 1
ATOM 825 C CA . TRP A 1 102 ? 9.027 2.700 -10.480 1.00 87.44 102 TRP A CA 1
ATOM 826 C C . TRP A 1 102 ? 9.868 3.819 -9.851 1.00 87.44 102 TRP A C 1
ATOM 828 O O . TRP A 1 102 ? 9.348 4.906 -9.612 1.00 87.44 102 TRP A O 1
ATOM 838 N N . LEU A 1 103 ? 11.166 3.601 -9.622 1.00 86.69 103 LEU A N 1
ATOM 839 C CA . LEU A 1 103 ? 12.096 4.580 -9.046 1.00 86.69 103 LEU A CA 1
ATOM 840 C C . LEU A 1 103 ? 12.803 5.380 -10.153 1.00 86.69 103 LEU A C 1
ATOM 842 O O . LEU A 1 103 ? 14.025 5.540 -10.173 1.00 86.69 103 LEU A O 1
ATOM 846 N N . THR A 1 104 ? 12.015 5.857 -11.112 1.00 81.81 104 THR A N 1
ATOM 847 C CA . THR A 1 104 ? 12.443 6.733 -12.210 1.00 81.81 104 THR A CA 1
ATOM 848 C C . THR A 1 104 ? 11.904 8.144 -11.976 1.00 81.81 104 THR A C 1
ATOM 850 O O . THR A 1 104 ? 10.948 8.298 -11.216 1.00 81.81 104 THR A O 1
ATOM 853 N N . PRO A 1 105 ? 12.476 9.200 -12.578 1.00 81.75 105 PRO A N 1
ATOM 854 C CA . PRO A 1 105 ? 11.896 10.540 -12.495 1.00 81.75 105 PRO A CA 1
ATOM 855 C C . PRO A 1 105 ? 10.435 10.567 -12.967 1.00 81.75 105 PRO A C 1
ATOM 857 O O . PRO A 1 105 ? 10.058 9.798 -13.848 1.00 81.75 105 PRO A O 1
ATOM 860 N N . GLU A 1 106 ? 9.631 11.446 -12.360 1.00 79.38 106 GLU A N 1
ATOM 861 C CA . GLU A 1 106 ? 8.235 11.728 -12.755 1.00 79.38 106 GLU A CA 1
ATOM 862 C C . GLU A 1 106 ? 7.293 10.508 -12.726 1.00 79.38 106 GLU A C 1
ATOM 864 O O . GLU A 1 106 ? 6.217 10.506 -13.320 1.00 79.38 106 GLU A O 1
ATOM 869 N N . ASN A 1 107 ? 7.669 9.464 -11.984 1.00 86.69 107 ASN A N 1
ATOM 870 C CA . ASN A 1 107 ? 6.878 8.250 -11.891 1.00 86.69 107 ASN A CA 1
ATOM 871 C C . ASN A 1 107 ? 5.665 8.412 -10.954 1.00 86.69 107 ASN A C 1
ATOM 873 O O . ASN A 1 107 ? 5.773 8.874 -9.817 1.00 86.69 107 ASN A O 1
ATOM 877 N N . HIS A 1 108 ? 4.492 7.970 -11.403 1.00 86.56 108 HIS A N 1
ATOM 878 C CA . HIS A 1 108 ? 3.244 8.070 -10.646 1.00 86.56 108 HIS A CA 1
ATOM 879 C C . HIS A 1 108 ? 3.253 7.267 -9.326 1.00 86.56 108 HIS A C 1
ATOM 881 O O . HIS A 1 108 ? 2.477 7.565 -8.411 1.00 86.56 108 HIS A O 1
ATOM 887 N N . HIS A 1 109 ? 4.147 6.282 -9.184 1.00 89.81 109 HIS A N 1
ATOM 888 C CA . HIS A 1 109 ? 4.311 5.503 -7.954 1.00 89.81 109 HIS A CA 1
ATOM 889 C C . HIS A 1 109 ? 4.720 6.353 -6.746 1.00 89.81 109 HIS A C 1
ATOM 891 O O . HIS A 1 109 ? 4.335 6.020 -5.624 1.00 89.81 109 HIS A O 1
ATOM 897 N N . TYR A 1 110 ? 5.379 7.503 -6.940 1.00 85.25 110 TYR A N 1
ATOM 898 C CA . TYR A 1 110 ? 5.660 8.427 -5.831 1.00 85.25 110 TYR A CA 1
ATOM 899 C C . TYR A 1 110 ? 4.377 8.947 -5.176 1.00 85.25 110 TYR A C 1
ATOM 901 O O . TYR A 1 110 ? 4.278 8.988 -3.952 1.00 85.25 110 TYR A O 1
ATOM 909 N N . ALA A 1 111 ? 3.350 9.269 -5.969 1.00 85.81 111 ALA A N 1
ATOM 910 C CA . ALA A 1 111 ? 2.062 9.700 -5.431 1.00 85.81 111 ALA A CA 1
ATOM 911 C C . ALA A 1 111 ? 1.359 8.569 -4.656 1.00 85.81 111 ALA A C 1
ATOM 913 O O . ALA A 1 111 ? 0.725 8.824 -3.627 1.00 85.81 111 ALA A O 1
ATOM 914 N N . ARG A 1 112 ? 1.504 7.310 -5.105 1.00 90.19 112 ARG A N 1
ATOM 915 C CA . ARG A 1 112 ? 0.986 6.133 -4.386 1.00 90.19 112 ARG A CA 1
ATOM 916 C C . ARG A 1 112 ? 1.701 5.944 -3.046 1.00 90.19 112 ARG A C 1
ATOM 918 O O . ARG A 1 112 ? 1.034 5.762 -2.032 1.00 90.19 112 ARG A O 1
ATOM 925 N N . LEU A 1 113 ? 3.031 6.027 -3.023 1.00 87.44 113 LEU A N 1
ATOM 926 C CA . LEU A 1 113 ? 3.841 5.891 -1.806 1.00 87.44 113 LEU A CA 1
ATOM 927 C C . LEU A 1 113 ? 3.521 6.980 -0.778 1.00 87.44 113 LEU A C 1
ATOM 929 O O . LEU A 1 113 ? 3.259 6.664 0.382 1.00 87.44 113 LEU A O 1
ATOM 933 N N . THR A 1 114 ? 3.430 8.240 -1.205 1.00 84.81 114 THR A N 1
ATOM 934 C CA . THR A 1 114 ? 3.018 9.348 -0.331 1.00 84.81 114 THR A CA 1
ATOM 935 C C . THR A 1 114 ? 1.636 9.105 0.274 1.00 84.81 114 THR A C 1
ATOM 937 O O . THR A 1 114 ? 1.431 9.334 1.467 1.00 84.81 114 THR A O 1
ATOM 940 N N . ARG A 1 115 ? 0.682 8.594 -0.517 1.00 87.25 115 ARG A N 1
ATOM 941 C CA . ARG A 1 115 ? -0.652 8.237 -0.017 1.00 87.25 115 ARG A CA 1
ATOM 942 C C . ARG A 1 115 ? -0.593 7.143 1.046 1.00 87.25 115 ARG A C 1
ATOM 944 O O . ARG A 1 115 ? -1.237 7.289 2.081 1.00 87.25 115 ARG A O 1
ATOM 951 N N . ILE A 1 116 ? 0.170 6.079 0.791 1.00 89.19 116 ILE A N 1
ATOM 952 C CA . ILE A 1 116 ? 0.354 4.966 1.730 1.00 89.19 116 ILE A CA 1
ATOM 953 C C . ILE A 1 116 ? 0.891 5.498 3.061 1.00 89.19 116 ILE A C 1
ATOM 955 O O . ILE A 1 116 ? 0.275 5.262 4.095 1.00 89.19 116 ILE A O 1
ATOM 959 N N . LEU A 1 117 ? 1.986 6.263 3.036 1.00 85.88 117 LEU A N 1
ATOM 960 C CA . LEU A 1 117 ? 2.629 6.783 4.247 1.00 85.88 117 LEU A CA 1
ATOM 961 C C . LEU A 1 117 ? 1.693 7.691 5.053 1.00 85.88 117 LEU A C 1
ATOM 963 O O . LEU A 1 117 ? 1.529 7.492 6.255 1.00 85.88 117 LEU A O 1
ATOM 967 N N . ARG A 1 118 ? 1.012 8.634 4.390 1.00 85.38 118 ARG A N 1
ATOM 968 C CA . ARG A 1 118 ? 0.032 9.513 5.050 1.00 85.38 118 ARG A CA 1
ATOM 969 C C . ARG A 1 118 ? -1.121 8.722 5.669 1.00 85.38 118 ARG A C 1
ATOM 971 O O . ARG A 1 118 ? -1.509 8.991 6.802 1.00 85.38 118 ARG A O 1
ATOM 978 N N . SER A 1 119 ? -1.647 7.733 4.946 1.00 88.00 119 SER A N 1
ATOM 979 C CA . SER A 1 119 ? -2.733 6.883 5.438 1.00 88.00 119 SER A CA 1
ATOM 980 C C . SER A 1 119 ? -2.294 6.067 6.658 1.00 88.00 119 SER A C 1
ATOM 982 O O . SER A 1 119 ? -3.004 6.046 7.657 1.00 88.00 119 SER A O 1
ATOM 984 N N . LEU A 1 120 ? -1.091 5.479 6.643 1.00 87.69 120 LEU A N 1
ATOM 985 C CA . LEU A 1 120 ? -0.549 4.732 7.785 1.00 87.69 120 LEU A CA 1
ATOM 986 C C . LEU A 1 120 ? -0.489 5.585 9.059 1.00 87.69 120 LEU A C 1
ATOM 988 O O . LEU A 1 120 ? -0.968 5.141 10.103 1.00 87.69 120 LEU A O 1
ATOM 992 N N . VAL A 1 121 ? 0.024 6.815 8.962 1.00 85.62 121 VAL A N 1
ATOM 993 C CA . VAL A 1 121 ? 0.090 7.746 10.102 1.00 85.62 121 VAL A CA 1
ATOM 994 C C . VAL A 1 121 ? -1.305 8.043 10.651 1.00 85.62 121 VAL A C 1
ATOM 996 O O . VAL A 1 121 ? -1.543 7.909 11.852 1.00 85.62 121 VAL A O 1
ATOM 999 N N . LEU A 1 122 ? -2.259 8.377 9.779 1.00 85.56 122 LEU A N 1
ATOM 1000 C CA . LEU A 1 122 ? -3.632 8.688 10.185 1.00 85.56 122 LEU A CA 1
ATOM 1001 C C . LEU A 1 122 ? -4.332 7.498 10.851 1.00 85.56 122 LEU A C 1
ATOM 1003 O O . LEU A 1 122 ? -5.016 7.667 11.863 1.00 85.56 122 LEU A O 1
ATOM 1007 N N . LEU A 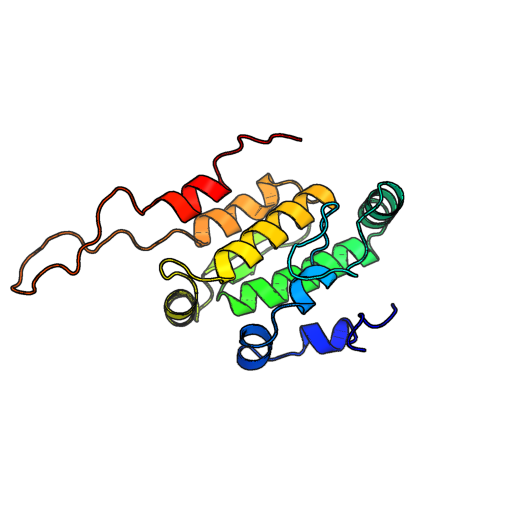1 123 ? -4.115 6.291 10.330 1.00 85.88 123 LEU A N 1
ATOM 1008 C CA . LEU A 1 123 ? -4.704 5.051 10.836 1.00 85.88 123 LEU A CA 1
ATOM 1009 C C . LEU A 1 123 ? -4.038 4.539 12.126 1.00 85.88 123 LEU A C 1
ATOM 1011 O O . LEU A 1 123 ? -4.434 3.493 12.637 1.00 85.88 123 LEU A O 1
ATOM 1015 N N . GLY A 1 124 ? -3.085 5.286 12.694 1.00 84.50 124 GLY A N 1
ATOM 1016 C CA . GLY A 1 124 ? -2.484 5.003 13.999 1.00 84.50 124 GLY A CA 1
ATOM 1017 C C . GLY A 1 124 ? -1.175 4.220 13.947 1.00 84.50 124 GLY A C 1
ATOM 1018 O O . GLY A 1 124 ? -0.697 3.781 14.992 1.00 84.50 124 GLY A O 1
ATOM 1019 N N . PHE A 1 125 ? -0.566 4.058 12.770 1.00 83.50 125 PHE A N 1
ATOM 1020 C CA . PHE A 1 125 ? 0.772 3.487 12.665 1.00 83.50 125 PHE A CA 1
ATOM 1021 C C . PHE A 1 125 ? 1.822 4.605 12.708 1.00 83.50 125 PHE A C 1
ATOM 1023 O O . PHE A 1 125 ? 1.877 5.422 11.789 1.00 83.50 125 PHE A O 1
ATOM 1030 N N . PRO A 1 126 ? 2.682 4.660 13.735 1.00 73.94 126 PRO A N 1
ATOM 1031 C CA . PRO A 1 126 ? 3.615 5.767 13.892 1.00 73.94 126 PRO A CA 1
ATOM 1032 C C . PRO A 1 126 ? 4.678 5.766 12.789 1.00 73.94 126 PRO A C 1
ATOM 1034 O O . PRO A 1 126 ? 5.199 4.712 12.430 1.00 73.94 126 PRO A O 1
ATOM 1037 N N . GLU A 1 127 ? 5.053 6.953 12.306 1.00 68.25 127 GLU A N 1
ATOM 1038 C CA . GLU A 1 127 ? 6.029 7.132 11.219 1.00 68.25 127 GLU A CA 1
ATOM 1039 C C . GLU A 1 127 ? 7.345 6.388 11.473 1.00 68.25 127 GLU A C 1
ATOM 1041 O O . GLU A 1 127 ? 7.845 5.704 10.581 1.00 68.25 127 GLU A O 1
ATOM 1046 N N . ARG A 1 128 ? 7.862 6.455 12.711 1.00 62.56 128 ARG A N 1
ATOM 1047 C CA . ARG A 1 128 ? 9.113 5.791 13.123 1.00 62.56 128 ARG A CA 1
ATOM 1048 C C . ARG A 1 128 ? 9.174 4.316 12.713 1.00 62.56 128 ARG A C 1
ATOM 1050 O O . ARG A 1 128 ? 10.246 3.813 12.406 1.00 62.56 128 ARG A O 1
ATOM 1057 N N . ARG A 1 129 ? 8.020 3.640 12.673 1.00 72.31 129 ARG A N 1
ATOM 1058 C CA . ARG A 1 129 ? 7.891 2.216 12.343 1.00 72.31 129 ARG A CA 1
ATOM 1059 C C . ARG A 1 129 ? 8.128 1.917 10.865 1.00 72.31 129 ARG A C 1
ATOM 1061 O O . ARG A 1 129 ? 8.443 0.791 10.517 1.00 72.31 129 ARG A O 1
ATOM 1068 N N . TRP A 1 130 ? 7.983 2.911 9.995 1.00 71.56 130 TRP A N 1
ATOM 1069 C CA . TRP A 1 130 ? 8.099 2.759 8.542 1.00 71.56 130 TRP A CA 1
ATOM 1070 C C . TRP A 1 130 ? 9.273 3.541 7.962 1.00 71.56 130 TRP A C 1
ATOM 1072 O O . TRP A 1 130 ? 9.432 3.613 6.744 1.00 71.56 130 TRP A O 1
ATOM 1082 N N . TRP A 1 131 ? 10.121 4.106 8.820 1.00 67.81 131 TRP A N 1
ATOM 1083 C CA . TRP A 1 131 ? 11.299 4.850 8.395 1.00 67.81 131 TRP A CA 1
ATOM 1084 C C . TRP A 1 131 ? 12.235 3.998 7.530 1.00 67.81 131 TRP A C 1
ATOM 1086 O O . TRP A 1 131 ? 12.732 4.464 6.507 1.00 67.81 131 TRP A O 1
ATOM 1096 N N . SER A 1 132 ? 12.401 2.715 7.869 1.00 69.88 132 SER A N 1
ATOM 1097 C CA . SER A 1 132 ? 13.177 1.759 7.068 1.00 69.88 132 SER A CA 1
ATOM 1098 C C . SER A 1 132 ? 12.625 1.603 5.645 1.00 69.88 132 SER A C 1
ATOM 1100 O O . SER A 1 132 ? 13.399 1.526 4.693 1.00 69.88 132 SER A O 1
ATOM 1102 N N . CYS A 1 133 ? 11.300 1.653 5.464 1.00 69.94 133 CYS A N 1
ATOM 1103 C CA . CYS A 1 133 ? 10.670 1.652 4.140 1.00 69.94 133 CYS A CA 1
ATOM 1104 C C . CYS A 1 133 ? 11.024 2.915 3.350 1.00 69.94 133 CYS A C 1
ATOM 1106 O O . CYS A 1 133 ? 11.354 2.819 2.173 1.00 69.94 133 CYS A O 1
ATOM 1108 N N . ILE A 1 134 ? 10.990 4.091 3.981 1.00 69.56 134 ILE A N 1
ATOM 1109 C CA . ILE A 1 134 ? 11.344 5.364 3.332 1.00 69.56 134 ILE A CA 1
ATOM 1110 C C . ILE A 1 134 ? 12.820 5.357 2.910 1.00 69.56 134 ILE A C 1
ATOM 1112 O O . ILE A 1 134 ? 13.148 5.735 1.787 1.00 69.56 134 ILE A O 1
ATOM 1116 N N . VAL A 1 135 ? 13.706 4.870 3.783 1.00 67.00 135 VAL A N 1
ATOM 1117 C CA . VAL A 1 135 ? 15.150 4.776 3.519 1.00 67.00 135 VAL A CA 1
ATOM 1118 C C . VAL A 1 135 ? 15.463 3.790 2.389 1.00 67.00 135 VAL A C 1
ATOM 1120 O O . VAL A 1 135 ? 16.305 4.095 1.543 1.00 67.00 135 VAL A O 1
ATOM 1123 N N . ALA A 1 136 ? 14.772 2.647 2.325 1.00 65.38 136 ALA A N 1
ATOM 1124 C CA . ALA A 1 136 ? 14.928 1.679 1.235 1.00 65.38 136 ALA A CA 1
ATOM 1125 C C . ALA A 1 136 ? 14.558 2.273 -0.141 1.00 65.38 136 ALA A C 1
ATOM 1127 O O . ALA A 1 136 ? 15.090 1.863 -1.168 1.00 65.38 136 ALA A O 1
ATOM 1128 N N . ILE A 1 137 ? 13.692 3.291 -0.179 1.00 68.12 137 ILE A N 1
ATOM 1129 C CA . ILE A 1 137 ? 13.199 3.948 -1.403 1.00 68.12 137 ILE A CA 1
ATOM 1130 C C . ILE A 1 137 ? 14.135 5.095 -1.860 1.00 68.12 137 ILE A C 1
ATOM 1132 O O . ILE A 1 137 ? 13.740 6.043 -2.540 1.00 68.12 137 ILE A O 1
ATOM 1136 N N . ARG A 1 138 ? 15.426 5.045 -1.516 1.00 63.91 138 ARG A N 1
ATOM 1137 C CA . ARG A 1 138 ? 16.368 6.104 -1.899 1.00 63.91 138 ARG A CA 1
ATOM 1138 C C . ARG A 1 138 ? 16.694 6.053 -3.406 1.00 63.91 138 ARG A C 1
ATOM 1140 O O . ARG A 1 138 ? 17.063 4.985 -3.910 1.00 63.91 138 ARG A O 1
ATOM 1147 N N . PRO A 1 139 ? 16.636 7.188 -4.139 1.00 56.22 139 PRO A N 1
ATOM 1148 C CA . PRO A 1 139 ? 17.006 7.230 -5.551 1.00 56.22 139 PRO A CA 1
ATOM 1149 C C . PRO A 1 139 ? 18.462 6.796 -5.720 1.00 56.22 139 PRO A C 1
ATOM 1151 O O . PRO A 1 139 ? 19.280 7.002 -4.816 1.00 56.22 139 PRO A O 1
ATOM 1154 N N . LEU A 1 140 ? 18.800 6.213 -6.874 1.00 49.47 140 LEU A N 1
ATOM 1155 C CA . LEU A 1 140 ? 20.201 5.955 -7.204 1.00 49.47 140 LEU A CA 1
ATOM 1156 C C . LEU A 1 140 ? 20.972 7.278 -7.098 1.00 49.47 140 LEU A C 1
ATOM 1158 O O . LEU A 1 140 ? 20.578 8.282 -7.695 1.00 49.47 140 LEU A O 1
ATOM 1162 N N . SER A 1 141 ? 22.080 7.283 -6.355 1.00 42.81 141 SER A N 1
ATOM 1163 C CA . SER A 1 141 ? 23.101 8.302 -6.592 1.00 42.81 141 SER A CA 1
ATOM 1164 C C . SER A 1 141 ? 23.522 8.176 -8.060 1.00 42.81 141 SER A C 1
ATOM 1166 O O . SER A 1 141 ? 23.678 7.040 -8.524 1.00 42.81 141 SER A O 1
ATOM 1168 N N . PRO A 1 142 ? 23.714 9.281 -8.804 1.00 45.03 142 PRO A N 1
ATOM 1169 C CA . PRO A 1 142 ? 24.269 9.175 -10.145 1.00 45.03 142 PRO A CA 1
ATOM 1170 C C . PRO A 1 142 ? 25.594 8.393 -10.083 1.00 45.03 142 PRO A C 1
ATOM 1172 O O . PRO A 1 142 ? 26.307 8.494 -9.072 1.00 45.03 142 PRO A O 1
ATOM 1175 N N . PRO A 1 143 ? 25.927 7.598 -11.117 1.00 40.53 143 PRO A N 1
ATOM 1176 C CA . PRO A 1 143 ? 27.214 6.917 -11.173 1.00 40.53 143 PRO A CA 1
ATOM 1177 C C . PRO A 1 143 ? 28.32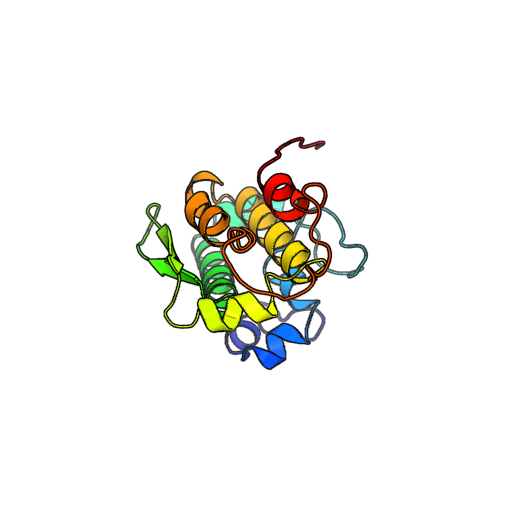4 7.949 -10.958 1.00 40.53 143 PRO A C 1
ATOM 1179 O O . PRO A 1 143 ? 28.268 9.056 -11.500 1.00 40.53 143 PRO A O 1
ATOM 1182 N N . ARG A 1 144 ? 29.313 7.621 -10.115 1.00 38.16 144 ARG A N 1
ATOM 1183 C CA . ARG A 1 144 ? 30.453 8.521 -9.898 1.00 38.16 144 ARG A CA 1
ATOM 1184 C C . ARG A 1 144 ? 31.112 8.775 -11.257 1.00 38.16 144 ARG A C 1
ATOM 1186 O O . ARG A 1 144 ? 31.321 7.805 -11.985 1.00 38.16 144 ARG A O 1
ATOM 1193 N N . PRO A 1 145 ? 31.455 10.024 -11.610 1.00 38.91 145 PRO A N 1
ATOM 1194 C CA . PRO A 1 145 ? 32.196 10.275 -12.835 1.00 38.91 145 PRO A CA 1
ATOM 1195 C C . PRO A 1 145 ? 33.561 9.585 -12.723 1.00 38.91 145 PRO A C 1
ATOM 1197 O O . PRO A 1 145 ? 34.405 9.976 -11.920 1.00 38.91 145 PRO A O 1
ATOM 1200 N N . GLY A 1 146 ? 33.736 8.511 -13.491 1.00 41.75 146 GLY A N 1
ATOM 1201 C CA . GLY A 1 146 ? 34.919 7.661 -13.478 1.00 41.75 146 GLY A CA 1
ATOM 1202 C C . GLY A 1 146 ? 35.029 6.871 -14.777 1.00 41.75 146 GLY A C 1
ATOM 1203 O O . GLY A 1 146 ? 34.488 5.780 -14.886 1.00 41.75 146 GLY A O 1
ATOM 1204 N N . THR A 1 147 ? 35.727 7.484 -15.737 1.00 44.47 147 THR A N 1
ATOM 1205 C CA . THR A 1 147 ? 36.355 6.903 -16.939 1.00 44.47 147 THR A CA 1
ATOM 1206 C C . THR A 1 147 ? 35.468 6.100 -17.900 1.00 44.47 147 THR A C 1
ATOM 1208 O O . THR A 1 147 ? 35.474 4.876 -17.860 1.00 44.47 147 THR A O 1
ATOM 1211 N N . ALA A 1 148 ? 34.793 6.795 -18.824 1.00 40.34 148 ALA A N 1
ATOM 1212 C CA . ALA A 1 148 ? 34.902 6.586 -20.281 1.00 40.34 148 ALA A CA 1
ATOM 1213 C C . ALA A 1 148 ? 33.731 7.249 -21.038 1.00 40.34 148 ALA A C 1
ATOM 1215 O O . ALA A 1 148 ? 32.585 6.842 -20.910 1.00 40.34 148 ALA A O 1
ATOM 1216 N N . GLY A 1 149 ? 34.045 8.257 -21.856 1.00 41.34 149 GLY A N 1
ATOM 1217 C CA . GLY A 1 149 ? 33.545 8.397 -23.232 1.00 41.34 149 GLY A CA 1
ATOM 1218 C C . GLY A 1 149 ? 32.057 8.580 -23.565 1.00 41.34 149 GLY A C 1
ATOM 1219 O O . GLY A 1 149 ? 31.791 8.833 -24.735 1.00 41.34 149 GLY A O 1
ATOM 1220 N N . GLU A 1 150 ? 31.098 8.504 -22.645 1.00 38.00 150 GLU A N 1
ATOM 1221 C CA . GLU A 1 150 ? 29.679 8.705 -22.984 1.00 38.00 150 GLU A CA 1
ATOM 1222 C C . GLU A 1 150 ? 29.141 10.043 -22.472 1.00 38.00 150 GLU A C 1
ATOM 1224 O O . GLU A 1 150 ? 29.306 10.422 -21.311 1.00 38.00 150 GLU A O 1
ATOM 1229 N N . LYS A 1 151 ? 28.511 10.797 -23.383 1.00 34.03 151 LYS A N 1
ATOM 1230 C CA . LYS A 1 151 ? 27.910 12.104 -23.097 1.00 34.03 151 LYS A CA 1
ATOM 1231 C C . LYS A 1 151 ? 26.882 11.951 -21.964 1.00 34.03 151 LYS A C 1
ATOM 1233 O O . LYS A 1 151 ? 25.965 11.142 -22.103 1.00 34.03 151 LYS A O 1
ATOM 1238 N N . PRO A 1 152 ? 26.977 12.729 -20.873 1.00 38.06 152 PRO A N 1
ATOM 1239 C CA . PRO A 1 152 ? 26.038 12.614 -19.769 1.00 38.06 152 PRO A CA 1
ATOM 1240 C C . PRO A 1 152 ? 24.652 13.082 -20.222 1.00 38.06 152 PRO A C 1
ATOM 1242 O O . PRO A 1 152 ? 24.467 14.240 -20.601 1.00 38.06 152 PRO A O 1
ATOM 1245 N N . CYS A 1 153 ? 23.662 12.189 -20.165 1.00 37.38 153 CYS A N 1
ATOM 1246 C CA . CYS A 1 153 ? 22.262 12.591 -20.212 1.00 37.38 153 CYS A CA 1
ATOM 1247 C C . CYS A 1 153 ? 21.991 13.425 -18.950 1.00 37.38 153 CYS A C 1
ATOM 1249 O O . CYS A 1 153 ? 22.187 12.947 -17.833 1.00 37.38 153 CYS A O 1
ATOM 1251 N N . GLY A 1 154 ? 21.648 14.701 -19.139 1.00 32.06 154 GLY A N 1
ATOM 1252 C CA . GLY A 1 154 ? 21.643 15.728 -18.097 1.00 32.06 154 GLY A CA 1
ATOM 1253 C C . GLY A 1 154 ? 20.869 15.336 -16.838 1.00 32.06 154 GLY A C 1
ATOM 1254 O O . GLY A 1 154 ? 19.641 15.326 -16.829 1.00 32.06 154 GLY A O 1
ATOM 1255 N N . PHE A 1 155 ? 21.600 15.079 -15.754 1.00 34.59 155 PHE A N 1
ATOM 1256 C CA . PHE A 1 155 ? 21.053 14.920 -14.411 1.00 34.59 155 PHE A CA 1
ATOM 1257 C C . PHE A 1 155 ? 21.601 16.062 -13.549 1.00 34.59 155 PHE A C 1
ATOM 1259 O O . PHE A 1 155 ? 22.718 15.990 -13.038 1.00 34.59 155 PHE A O 1
ATOM 1266 N N . THR A 1 156 ? 20.864 17.173 -13.450 1.00 29.89 156 THR A N 1
ATOM 1267 C CA . THR A 1 156 ? 21.247 18.294 -12.582 1.00 29.89 156 THR A CA 1
ATOM 1268 C C . THR A 1 156 ? 20.749 18.067 -11.156 1.00 29.89 156 THR A C 1
ATOM 1270 O O . THR A 1 156 ? 19.675 17.515 -10.910 1.00 29.89 156 THR A O 1
ATOM 1273 N N . ARG A 1 157 ? 21.570 18.515 -10.202 1.00 33.16 157 ARG A N 1
ATOM 1274 C CA . ARG A 1 157 ? 21.425 18.374 -8.742 1.00 33.16 157 ARG A CA 1
ATOM 1275 C C . ARG A 1 157 ? 20.090 18.913 -8.192 1.00 33.16 157 ARG A C 1
ATOM 1277 O O . ARG A 1 157 ? 19.678 18.518 -7.109 1.00 33.16 157 ARG A O 1
ATOM 1284 N N . GLU A 1 158 ? 19.405 19.754 -8.963 1.00 28.31 158 GLU A N 1
ATOM 1285 C CA . GLU A 1 158 ? 18.116 20.382 -8.639 1.00 28.31 158 GLU A CA 1
ATOM 1286 C C . GLU A 1 158 ? 16.908 19.440 -8.761 1.00 28.31 158 GLU A C 1
ATOM 1288 O O . GLU A 1 158 ? 15.841 19.751 -8.244 1.00 28.31 158 GLU A O 1
ATOM 1293 N N . LYS A 1 159 ? 17.047 18.263 -9.389 1.00 35.28 159 LYS A N 1
ATOM 1294 C CA . LYS A 1 159 ? 15.925 17.323 -9.599 1.00 35.28 159 LYS A CA 1
ATOM 1295 C C . LYS A 1 159 ? 15.840 16.188 -8.570 1.00 35.28 159 LYS A C 1
ATOM 1297 O O . LYS A 1 159 ? 15.020 15.286 -8.704 1.00 35.28 159 LYS A O 1
ATOM 1302 N N . MET A 1 160 ? 16.638 16.248 -7.501 1.00 31.20 160 MET A N 1
ATOM 1303 C CA . MET A 1 160 ? 16.667 15.265 -6.403 1.00 31.20 160 MET A CA 1
ATOM 1304 C C . MET A 1 160 ? 15.564 15.500 -5.340 1.00 31.20 160 MET A C 1
ATOM 1306 O O . MET A 1 160 ? 15.671 15.033 -4.208 1.00 31.20 160 MET A O 1
ATOM 1310 N N . VAL A 1 161 ? 14.506 16.242 -5.683 1.00 33.94 161 VAL A N 1
ATOM 1311 C CA . VAL A 1 161 ? 13.499 16.746 -4.728 1.00 33.94 161 VAL A CA 1
ATOM 1312 C C . VAL A 1 161 ? 12.446 15.696 -4.337 1.00 33.94 161 VAL A C 1
ATOM 1314 O O . VAL A 1 161 ? 11.781 15.844 -3.317 1.00 33.94 161 VAL A O 1
ATOM 1317 N N . THR A 1 162 ? 12.308 14.577 -5.048 1.00 43.28 162 THR A N 1
ATOM 1318 C CA . THR A 1 162 ? 11.132 13.703 -4.861 1.00 43.28 162 THR A CA 1
ATOM 1319 C C . THR A 1 162 ? 11.176 12.808 -3.615 1.00 43.28 162 THR A C 1
ATOM 1321 O O . THR A 1 162 ? 10.121 12.428 -3.120 1.00 43.28 162 THR A O 1
ATOM 1324 N N . VAL A 1 163 ? 12.357 12.516 -3.054 1.00 35.44 163 VAL A N 1
ATOM 1325 C CA . VAL A 1 163 ? 12.470 11.760 -1.784 1.00 35.44 163 VAL A CA 1
ATOM 1326 C C . VAL A 1 163 ? 12.694 12.683 -0.587 1.00 35.44 163 VAL A C 1
ATOM 1328 O O . VAL A 1 163 ? 12.166 12.408 0.487 1.00 35.44 163 VAL A O 1
ATOM 1331 N N . SER A 1 164 ? 13.338 13.842 -0.784 1.00 35.72 164 SER A N 1
ATOM 1332 C CA . SER A 1 164 ? 13.387 14.877 0.256 1.00 35.72 164 SER A CA 1
ATOM 1333 C C . SER A 1 164 ? 11.989 15.401 0.586 1.00 35.72 164 SER A C 1
ATOM 1335 O O . SER A 1 164 ? 11.704 15.610 1.753 1.00 35.72 164 SER A O 1
ATOM 1337 N N . ALA A 1 165 ? 11.080 15.526 -0.389 1.00 35.78 165 ALA A N 1
ATOM 1338 C CA . ALA A 1 165 ? 9.699 15.958 -0.144 1.00 35.78 165 ALA A CA 1
ATOM 1339 C C . ALA A 1 165 ? 8.854 14.956 0.674 1.00 35.78 165 ALA A C 1
ATOM 1341 O O . ALA A 1 165 ? 7.846 15.345 1.254 1.00 35.78 165 ALA A O 1
ATOM 1342 N N . ILE A 1 166 ? 9.253 13.678 0.743 1.00 36.91 166 ILE A N 1
ATOM 1343 C CA . ILE A 1 166 ? 8.602 12.668 1.598 1.00 36.91 166 ILE A CA 1
ATOM 1344 C C . ILE A 1 166 ? 9.067 12.814 3.058 1.00 36.91 166 ILE A C 1
ATOM 1346 O O . ILE A 1 166 ? 8.298 12.539 3.972 1.00 36.91 166 ILE A O 1
ATOM 1350 N N . THR A 1 167 ? 10.299 13.287 3.276 1.00 34.59 167 THR A N 1
ATOM 1351 C CA . THR A 1 167 ? 10.897 13.518 4.606 1.00 34.59 167 THR A CA 1
ATOM 1352 C C . THR A 1 167 ? 10.836 14.975 5.079 1.00 34.59 167 THR A C 1
ATOM 1354 O O . THR A 1 167 ? 11.104 15.253 6.244 1.00 34.59 167 THR A O 1
ATOM 1357 N N . SER A 1 168 ? 10.508 15.923 4.200 1.00 29.66 168 SER A N 1
ATOM 1358 C CA . SER A 1 168 ? 10.359 17.345 4.519 1.00 29.66 168 SER A CA 1
ATOM 1359 C C . SER A 1 168 ? 8.936 17.599 5.010 1.00 29.66 168 SER A C 1
ATOM 1361 O O . SER A 1 168 ? 8.045 17.998 4.264 1.00 29.66 168 SER A O 1
ATOM 1363 N N . TRP A 1 169 ? 8.734 17.316 6.293 1.00 37.72 169 TRP A N 1
ATOM 1364 C CA . TRP A 1 169 ? 7.575 17.714 7.081 1.00 37.72 169 TRP A CA 1
ATOM 1365 C C . TRP A 1 169 ? 7.509 19.246 7.213 1.00 37.72 169 TRP A C 1
ATOM 1367 O O . TRP A 1 169 ? 7.895 19.805 8.232 1.00 37.72 169 TRP A O 1
ATOM 1377 N N . GLU A 1 170 ? 6.978 19.929 6.202 1.00 27.25 170 GLU A N 1
ATOM 1378 C CA . GLU A 1 170 ? 6.272 21.203 6.390 1.00 27.25 170 GLU A CA 1
ATOM 1379 C C . GLU A 1 170 ? 4.783 20.937 6.153 1.00 27.25 170 GLU A C 1
ATOM 1381 O O . GLU A 1 170 ? 4.224 21.131 5.074 1.00 27.25 170 GLU A O 1
ATOM 1386 N N . ILE A 1 171 ? 4.160 20.366 7.184 1.00 33.22 171 ILE A N 1
ATOM 1387 C CA . ILE A 1 171 ? 2.726 20.104 7.256 1.00 33.22 171 ILE A CA 1
ATOM 1388 C C . ILE A 1 171 ? 2.007 21.429 7.501 1.00 33.22 171 ILE A C 1
ATOM 1390 O O . ILE A 1 171 ? 2.055 21.973 8.602 1.00 33.22 171 ILE A O 1
ATOM 1394 N N . ALA A 1 172 ? 1.295 21.912 6.486 1.00 25.42 172 ALA A N 1
ATOM 1395 C CA . ALA A 1 172 ? 0.038 22.606 6.717 1.00 25.42 172 ALA A CA 1
ATOM 1396 C C . ALA A 1 172 ? -1.060 21.543 6.889 1.00 25.42 172 ALA A C 1
ATOM 1398 O O . ALA A 1 172 ? -1.127 20.590 6.109 1.00 25.42 172 ALA A O 1
ATOM 1399 N N . LEU A 1 173 ? -1.822 21.731 7.966 1.00 33.09 173 LEU A N 1
ATOM 1400 C CA . LEU A 1 173 ? -2.967 20.970 8.477 1.00 33.09 173 LEU A CA 1
ATOM 1401 C C . LEU A 1 173 ? -3.893 20.380 7.400 1.00 33.09 173 LEU A C 1
ATOM 1403 O O . LEU A 1 173 ? -4.267 21.122 6.464 1.00 33.09 173 LEU A O 1
#

Sequence (173 aa):
MAPDQAGRWFEDILRWDNPRLEVTHDFIQWLFPLPTRSAFAGNAPLLAEADLQQFRASPLLQRNVLRALNRLLKFYGIALRGSGEDVDCLEAADFEARRRLWLTPENHHYARLTRILRSLVLLGFPERRWWSCIVAIRPLSPPRPGTAGEKPCGFTREKMVTVSAITSWEIAL